Protein AF-A0A090QM55-F1 (afdb_monomer)

Radius of gyration: 24.09 Å; Cα contacts (8 Å, |Δi|>4): 86; chains: 1; bounding box: 45×28×65 Å

Mean predicted aligned error: 11.77 Å

Foldseek 3Di:
DDPPPCVCPVDVVSVVVVVVVVVVVVVLVVVVVVVVVVLVVLVVLLVVQVVVDDQQKGFQVPHDPSNNVLCVQWFDWDDDPRITRFDDDPNHGDTPDDPCVSRPDDPPVSVVVVVVVCVVVVNDDDD

Structure (mmCIF, N/CA/C/O backbone):
data_AF-A0A090QM55-F1
#
_entry.id   AF-A0A090QM55-F1
#
loop_
_atom_site.group_PDB
_atom_site.id
_atom_site.type_symbol
_atom_site.label_atom_id
_atom_site.label_alt_id
_atom_site.label_comp_id
_atom_site.label_asym_id
_atom_site.label_entity_id
_atom_site.label_seq_id
_atom_site.pdbx_PDB_ins_code
_atom_site.Cartn_x
_atom_site.Cartn_y
_atom_site.Cartn_z
_atom_site.occupancy
_atom_site.B_iso_or_equiv
_atom_site.auth_seq_id
_atom_site.auth_comp_id
_atom_site.auth_asym_id
_atom_site.auth_atom_id
_atom_site.pdbx_PDB_model_num
ATOM 1 N N . MET A 1 1 ? 19.186 -20.287 -36.513 1.00 39.81 1 MET A N 1
ATOM 2 C CA . MET A 1 1 ? 18.724 -18.892 -36.648 1.00 39.81 1 MET A CA 1
ATOM 3 C C . MET A 1 1 ? 19.530 -18.070 -35.656 1.00 39.81 1 MET A C 1
ATOM 5 O O . MET A 1 1 ? 19.139 -17.951 -34.505 1.00 39.81 1 MET A O 1
ATOM 9 N N . HIS A 1 2 ? 20.736 -17.662 -36.059 1.00 43.84 2 HIS A N 1
ATOM 10 C CA . HIS A 1 2 ? 21.562 -16.759 -35.260 1.00 43.84 2 HIS A CA 1
ATOM 11 C C . HIS A 1 2 ? 20.939 -15.372 -35.400 1.00 43.84 2 HIS A C 1
ATOM 13 O O . HIS A 1 2 ? 20.878 -14.838 -36.502 1.00 43.84 2 HIS A O 1
ATOM 19 N N . LEU A 1 3 ? 20.386 -14.839 -34.312 1.00 47.91 3 LEU A N 1
ATOM 20 C CA . LEU A 1 3 ? 20.068 -13.420 -34.240 1.00 47.91 3 LEU A CA 1
ATOM 21 C C . LEU A 1 3 ? 21.418 -12.702 -34.170 1.00 47.91 3 LEU A C 1
ATOM 23 O O . LEU A 1 3 ? 22.040 -12.657 -33.108 1.00 47.91 3 LEU A O 1
ATOM 27 N N . ASP A 1 4 ? 21.907 -12.227 -35.313 1.00 50.62 4 ASP A N 1
ATOM 28 C CA . ASP A 1 4 ? 23.082 -11.364 -35.371 1.00 50.62 4 ASP A CA 1
ATOM 29 C C . ASP A 1 4 ? 22.726 -10.040 -34.689 1.00 50.62 4 ASP A C 1
ATOM 31 O O . ASP A 1 4 ? 22.172 -9.123 -35.295 1.00 50.62 4 ASP A O 1
ATOM 35 N N . LEU A 1 5 ? 23.024 -9.957 -33.388 1.00 56.34 5 LEU A N 1
ATOM 36 C CA . LEU A 1 5 ? 22.923 -8.734 -32.585 1.00 56.34 5 LEU A CA 1
ATOM 37 C C . LEU A 1 5 ? 23.630 -7.555 -33.265 1.00 56.34 5 LEU A C 1
ATOM 39 O O . LEU A 1 5 ? 23.210 -6.417 -33.099 1.00 56.34 5 LEU A O 1
ATOM 43 N N . THR A 1 6 ? 24.658 -7.831 -34.065 1.00 58.47 6 THR A N 1
ATOM 44 C CA . THR A 1 6 ? 25.388 -6.871 -34.894 1.00 58.47 6 THR A CA 1
ATOM 45 C C . THR A 1 6 ? 24.481 -6.060 -35.819 1.00 58.47 6 THR A C 1
ATOM 47 O O . THR A 1 6 ? 24.700 -4.862 -35.935 1.00 58.47 6 THR A O 1
ATOM 50 N N . PHE A 1 7 ? 23.423 -6.641 -36.397 1.00 59.78 7 PHE A N 1
ATOM 51 C CA . PHE A 1 7 ? 22.518 -5.911 -37.298 1.00 59.78 7 PHE A CA 1
ATOM 52 C C . PHE A 1 7 ? 21.685 -4.836 -36.574 1.00 59.78 7 PHE A C 1
ATOM 54 O O . PHE A 1 7 ? 21.351 -3.811 -37.159 1.00 59.78 7 PHE A O 1
ATOM 61 N N . LEU A 1 8 ? 21.375 -5.033 -35.285 1.00 56.62 8 LEU A N 1
ATOM 62 C CA . LEU A 1 8 ? 20.615 -4.064 -34.478 1.00 56.62 8 LEU A CA 1
ATOM 63 C C . LEU A 1 8 ? 21.448 -2.842 -34.062 1.00 56.62 8 LEU A C 1
ATOM 65 O O . LEU A 1 8 ? 20.876 -1.817 -33.692 1.00 56.62 8 LEU A O 1
ATOM 69 N N . PHE A 1 9 ? 22.779 -2.954 -34.107 1.00 61.72 9 PHE A N 1
ATOM 70 C CA . PHE A 1 9 ? 23.715 -1.902 -33.703 1.00 61.72 9 PHE A CA 1
ATOM 71 C C . PHE A 1 9 ? 24.524 -1.309 -34.869 1.00 61.72 9 PHE A C 1
ATOM 73 O O . PHE A 1 9 ? 25.369 -0.449 -34.630 1.00 61.72 9 PHE A O 1
ATOM 80 N N . ASP A 1 10 ? 24.277 -1.755 -36.104 1.00 66.50 10 ASP A N 1
ATOM 81 C CA . ASP A 1 10 ? 25.002 -1.306 -37.303 1.00 66.50 10 ASP A CA 1
ATOM 82 C C . ASP A 1 10 ? 24.593 0.120 -37.721 1.00 66.50 10 ASP A C 1
ATOM 84 O O . ASP A 1 10 ? 25.418 0.931 -38.138 1.00 66.50 10 ASP A O 1
ATOM 88 N N . ASP A 1 11 ? 23.318 0.469 -37.516 1.00 77.00 11 ASP A N 1
ATOM 89 C CA . ASP A 1 11 ? 22.827 1.841 -37.622 1.00 77.00 11 ASP A CA 1
ATOM 90 C C . ASP A 1 11 ? 22.834 2.519 -36.244 1.00 77.00 11 ASP A C 1
ATOM 92 O O . ASP A 1 11 ? 22.071 2.165 -35.338 1.00 77.00 11 ASP A O 1
ATOM 96 N N . ALA A 1 12 ? 23.685 3.537 -36.103 1.00 77.50 12 ALA A N 1
ATOM 97 C CA . ALA A 1 12 ? 23.853 4.306 -34.874 1.00 77.50 12 ALA A CA 1
ATOM 98 C C . ALA A 1 12 ? 22.542 4.939 -34.371 1.00 77.50 12 ALA A C 1
ATOM 100 O O . ALA A 1 12 ? 22.361 5.093 -33.161 1.00 77.50 12 ALA A O 1
ATOM 101 N N . VAL A 1 13 ? 21.616 5.286 -35.272 1.00 78.12 13 VAL A N 1
ATOM 102 C CA . VAL A 1 13 ? 20.314 5.856 -34.895 1.00 78.12 13 VAL A CA 1
ATOM 103 C C . VAL A 1 13 ? 19.423 4.778 -34.282 1.00 78.12 13 VAL A C 1
ATOM 105 O O . VAL A 1 13 ? 18.886 4.962 -33.188 1.00 78.12 13 VAL A O 1
ATOM 108 N N . THR A 1 14 ? 19.319 3.627 -34.946 1.00 77.81 14 THR A N 1
ATOM 109 C CA . THR A 1 14 ? 18.559 2.468 -34.460 1.00 77.81 14 THR A CA 1
ATOM 110 C C . THR A 1 14 ? 19.097 1.975 -33.110 1.00 77.81 14 THR A C 1
ATOM 112 O O . THR A 1 14 ? 18.328 1.799 -32.161 1.00 77.81 14 THR A O 1
ATOM 115 N N . ALA A 1 15 ? 20.421 1.873 -32.972 1.00 80.56 15 ALA A N 1
ATOM 116 C CA . ALA A 1 15 ? 21.097 1.547 -31.718 1.00 80.56 15 ALA A CA 1
ATOM 117 C C . ALA A 1 15 ? 20.726 2.512 -30.578 1.00 80.56 15 ALA A C 1
ATOM 119 O O . ALA A 1 15 ? 20.422 2.081 -29.461 1.00 80.56 15 ALA A O 1
ATOM 120 N N . ALA A 1 16 ? 20.726 3.820 -30.857 1.00 82.31 16 ALA A N 1
ATOM 121 C CA . ALA A 1 16 ? 20.402 4.848 -29.875 1.00 82.31 16 ALA A CA 1
ATOM 122 C C . ALA A 1 16 ? 18.940 4.769 -29.411 1.00 82.31 16 ALA A C 1
ATOM 124 O O . ALA A 1 16 ? 18.675 4.884 -28.214 1.00 82.31 16 ALA A O 1
ATOM 125 N N . ILE A 1 17 ? 17.997 4.521 -30.326 1.00 82.25 17 ILE A N 1
ATOM 126 C CA . ILE A 1 17 ? 16.570 4.367 -29.997 1.00 82.25 17 ILE A CA 1
ATOM 127 C C . ILE A 1 17 ? 16.350 3.131 -29.120 1.00 82.25 17 ILE A C 1
ATOM 129 O O . ILE A 1 17 ? 15.634 3.209 -28.118 1.00 82.25 17 ILE A O 1
ATOM 133 N N . ILE A 1 18 ? 16.992 2.004 -29.444 1.00 82.56 18 ILE A N 1
ATOM 134 C CA . ILE A 1 18 ? 16.892 0.772 -28.648 1.00 82.56 18 ILE A CA 1
ATOM 135 C C . ILE A 1 18 ? 17.449 1.009 -27.243 1.00 82.56 18 ILE A C 1
ATOM 137 O O . ILE A 1 18 ? 16.776 0.712 -26.255 1.00 82.56 18 ILE A O 1
ATOM 141 N N . LEU A 1 19 ? 18.645 1.597 -27.139 1.00 85.31 19 LEU A N 1
ATOM 142 C CA . LEU A 1 19 ? 19.280 1.889 -25.855 1.00 85.31 19 LEU A CA 1
ATOM 143 C C . LEU A 1 19 ? 18.407 2.812 -24.994 1.00 85.31 19 LEU A C 1
ATOM 145 O O . LEU A 1 19 ? 18.173 2.529 -23.819 1.00 85.31 19 LEU A O 1
ATOM 149 N N . LEU A 1 20 ? 17.888 3.889 -25.585 1.00 85.38 20 LEU A N 1
ATOM 150 C CA . LEU A 1 20 ? 17.016 4.840 -24.905 1.00 85.38 20 LEU A CA 1
ATOM 151 C C . LEU A 1 20 ? 15.741 4.158 -24.392 1.00 85.38 20 LEU A C 1
ATOM 153 O O . LEU A 1 20 ? 15.352 4.352 -23.240 1.00 85.38 20 LEU A O 1
ATOM 157 N N . THR A 1 21 ? 15.129 3.313 -25.221 1.00 84.25 21 THR A N 1
ATOM 158 C CA . THR A 1 21 ? 13.932 2.545 -24.856 1.00 84.25 21 THR A CA 1
ATOM 159 C C . THR A 1 21 ? 14.199 1.630 -23.665 1.00 84.25 21 THR A C 1
ATOM 161 O O . THR A 1 21 ? 13.418 1.615 -22.713 1.00 84.25 21 THR A O 1
ATOM 164 N N . VAL A 1 22 ? 15.326 0.909 -23.670 1.00 87.00 22 VAL A N 1
ATOM 165 C CA . VAL A 1 22 ? 15.722 0.030 -22.559 1.00 87.00 22 VAL A CA 1
ATOM 166 C C . VAL A 1 22 ? 15.950 0.834 -21.281 1.00 87.00 22 VAL A C 1
ATOM 168 O O . VAL A 1 22 ? 15.471 0.435 -20.221 1.00 87.00 22 VAL A O 1
ATOM 171 N N . ILE A 1 23 ? 16.619 1.986 -21.365 1.00 87.62 23 ILE A N 1
ATOM 172 C CA . ILE A 1 23 ? 16.855 2.858 -20.206 1.00 87.62 23 ILE A CA 1
ATOM 173 C C . ILE A 1 23 ? 15.531 3.328 -19.602 1.00 87.62 23 ILE A C 1
ATOM 175 O O . ILE A 1 23 ? 15.334 3.202 -18.391 1.00 87.62 23 ILE A O 1
ATOM 179 N N . PHE A 1 24 ? 14.605 3.830 -20.423 1.00 84.75 24 PHE A N 1
ATOM 180 C CA . PHE A 1 24 ? 13.293 4.255 -19.937 1.00 84.75 24 PHE A CA 1
ATOM 181 C C . PHE A 1 24 ? 12.514 3.095 -19.330 1.00 84.75 24 PHE A C 1
ATOM 183 O O . PHE A 1 24 ? 11.955 3.242 -18.244 1.00 84.75 24 PHE A O 1
ATOM 190 N N . PHE A 1 25 ? 12.512 1.935 -19.986 1.00 86.31 25 PHE A N 1
ATOM 191 C CA . PHE A 1 25 ? 11.835 0.753 -19.471 1.00 86.31 25 PHE A CA 1
ATOM 192 C C . PHE A 1 25 ? 12.377 0.349 -18.097 1.00 86.31 25 PHE A C 1
ATOM 194 O O . PHE A 1 25 ? 11.600 0.195 -17.158 1.00 86.31 25 PHE A O 1
ATOM 201 N N . VAL A 1 26 ? 13.700 0.247 -17.946 1.00 88.94 26 VAL A N 1
ATOM 202 C CA . VAL A 1 26 ? 14.340 -0.101 -16.669 1.00 88.94 26 VAL A CA 1
ATOM 203 C C . VAL A 1 26 ? 14.031 0.945 -15.599 1.00 88.94 26 VAL A C 1
ATOM 205 O O . VAL A 1 26 ? 13.689 0.586 -14.473 1.00 88.94 26 VAL A O 1
ATOM 208 N N . PHE A 1 27 ? 14.084 2.234 -15.939 1.00 87.50 27 PHE A N 1
ATOM 209 C CA . PHE A 1 27 ? 13.747 3.313 -15.013 1.00 87.50 27 PHE A CA 1
ATOM 210 C C . PHE A 1 27 ? 12.300 3.214 -14.510 1.00 87.50 27 PHE A C 1
ATOM 212 O O . PHE A 1 27 ? 12.060 3.228 -13.299 1.00 87.50 27 PHE A O 1
ATOM 219 N N . PHE A 1 28 ? 11.330 3.080 -15.421 1.00 84.12 28 PHE A N 1
ATOM 220 C CA . PHE A 1 28 ? 9.921 2.948 -15.052 1.00 84.12 28 PHE A CA 1
ATOM 221 C C . PHE A 1 28 ? 9.654 1.652 -14.289 1.00 84.12 28 PHE A C 1
ATOM 223 O O . PHE A 1 28 ? 8.897 1.674 -13.322 1.00 84.12 28 PHE A O 1
ATOM 230 N N . PHE A 1 29 ? 10.318 0.557 -14.659 1.00 85.25 29 PHE A N 1
ATOM 231 C CA . PHE A 1 29 ? 10.199 -0.721 -13.970 1.00 85.25 29 PHE A CA 1
ATOM 232 C C . PHE A 1 29 ? 10.687 -0.638 -12.521 1.00 85.25 29 PHE A C 1
ATOM 234 O O . PHE A 1 29 ? 9.960 -1.020 -11.608 1.00 85.25 29 PHE A O 1
ATOM 241 N N . ILE A 1 30 ? 11.884 -0.089 -12.283 1.00 90.12 30 ILE A N 1
ATOM 242 C CA . ILE A 1 30 ? 12.431 0.068 -10.925 1.00 90.12 30 ILE A CA 1
ATOM 243 C C . ILE A 1 30 ? 11.535 0.987 -10.094 1.00 90.12 30 ILE A C 1
ATOM 245 O O . ILE A 1 30 ? 11.229 0.682 -8.940 1.00 90.12 30 ILE A O 1
ATOM 249 N N . ARG A 1 31 ? 11.082 2.099 -10.679 1.00 85.44 31 ARG A N 1
ATOM 250 C CA . ARG A 1 31 ? 10.173 3.035 -10.013 1.00 85.44 31 ARG A CA 1
ATOM 251 C C . ARG A 1 31 ? 8.852 2.363 -9.629 1.00 85.44 31 ARG A C 1
ATOM 253 O O . ARG A 1 31 ? 8.386 2.559 -8.508 1.00 85.44 31 ARG A O 1
ATOM 260 N N . GLU A 1 32 ? 8.259 1.583 -10.528 1.00 83.12 32 GLU A N 1
ATOM 261 C CA . GLU A 1 32 ? 6.997 0.878 -10.278 1.00 83.12 32 GLU A CA 1
ATOM 262 C C . GLU A 1 32 ? 7.167 -0.224 -9.232 1.00 83.12 32 GLU A C 1
ATOM 264 O O . GLU A 1 32 ? 6.353 -0.350 -8.313 1.00 83.12 32 GLU A O 1
ATOM 269 N N . PHE A 1 33 ? 8.265 -0.975 -9.315 1.00 87.31 33 PHE A N 1
ATOM 270 C CA . PHE A 1 33 ? 8.616 -1.986 -8.328 1.00 87.31 33 PHE A CA 1
ATOM 271 C C . PHE A 1 33 ? 8.754 -1.371 -6.933 1.00 87.31 33 PHE A C 1
ATOM 273 O O . PHE A 1 33 ? 8.165 -1.866 -5.972 1.00 87.31 33 PHE A O 1
ATOM 280 N N . TRP A 1 34 ? 9.469 -0.249 -6.824 1.00 88.25 34 TRP A N 1
ATOM 281 C CA . TRP A 1 34 ? 9.644 0.460 -5.560 1.00 88.25 34 TRP A CA 1
ATOM 282 C C . TRP A 1 34 ? 8.320 1.006 -5.015 1.00 88.25 34 TRP A C 1
ATOM 284 O O . TRP A 1 34 ? 8.029 0.844 -3.831 1.00 88.25 34 TRP A O 1
ATOM 294 N N . SER A 1 35 ? 7.491 1.603 -5.877 1.00 83.31 35 SER A N 1
ATOM 295 C CA . SER A 1 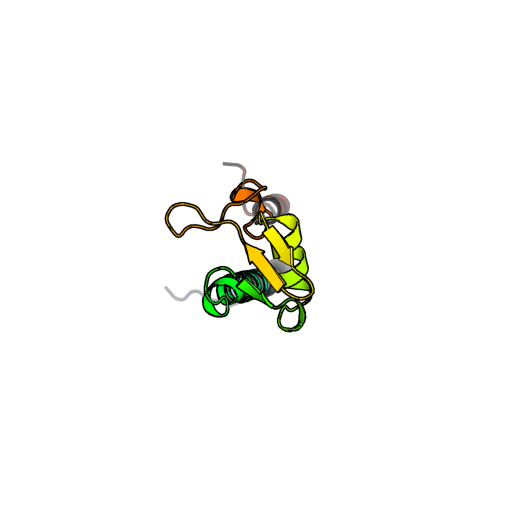35 ? 6.156 2.088 -5.505 1.00 83.31 35 SER A CA 1
ATOM 296 C C . SER A 1 35 ? 5.286 0.945 -4.973 1.00 83.31 35 SER A C 1
ATOM 298 O O . SER A 1 35 ? 4.694 1.059 -3.905 1.00 83.31 35 SER A O 1
ATOM 300 N N . THR A 1 36 ? 5.264 -0.189 -5.674 1.00 85.62 36 THR A N 1
ATOM 301 C CA . THR A 1 36 ? 4.504 -1.381 -5.272 1.00 85.62 36 THR A CA 1
ATOM 302 C C . THR A 1 36 ? 5.002 -1.939 -3.942 1.00 85.62 36 THR A C 1
ATOM 304 O O . THR A 1 36 ? 4.205 -2.313 -3.083 1.00 85.62 36 THR A O 1
ATOM 307 N N . TYR A 1 37 ? 6.321 -1.989 -3.750 1.00 87.44 37 TYR A N 1
ATOM 308 C CA . TYR A 1 37 ? 6.923 -2.457 -2.506 1.00 87.44 37 TYR A CA 1
ATOM 309 C C . TYR A 1 37 ? 6.542 -1.567 -1.315 1.00 87.44 37 TYR A C 1
ATOM 311 O O . TYR A 1 37 ? 6.181 -2.079 -0.256 1.00 87.44 37 TYR A O 1
ATOM 319 N N . GLN A 1 38 ? 6.569 -0.243 -1.490 1.00 86.12 38 GLN A N 1
ATOM 320 C CA . GLN A 1 38 ? 6.148 0.699 -0.452 1.00 86.12 38 GLN A CA 1
ATOM 321 C C . GLN A 1 38 ? 4.669 0.538 -0.087 1.00 86.12 38 GLN A C 1
ATOM 323 O O . GLN A 1 38 ? 4.347 0.517 1.100 1.00 86.12 38 GLN A O 1
ATOM 328 N N . GLU A 1 39 ? 3.782 0.368 -1.070 1.00 83.81 39 GLU A N 1
ATOM 329 C CA . GLU A 1 39 ? 2.352 0.184 -0.793 1.00 83.81 39 GLU A CA 1
ATOM 330 C C . GLU A 1 39 ? 2.051 -1.155 -0.114 1.00 83.81 39 GLU A C 1
ATOM 332 O O . GLU A 1 39 ? 1.247 -1.204 0.817 1.00 83.81 39 GLU A O 1
ATOM 337 N N . LYS A 1 40 ? 2.748 -2.235 -0.496 1.00 85.94 40 LYS A N 1
ATOM 338 C CA . LYS A 1 40 ? 2.670 -3.515 0.228 1.00 85.94 40 LYS A CA 1
ATOM 339 C C . LYS A 1 40 ? 3.098 -3.357 1.682 1.00 85.94 40 LYS A C 1
ATOM 341 O O . LYS A 1 40 ? 2.363 -3.748 2.579 1.00 85.94 40 LYS A O 1
ATOM 346 N N . LYS A 1 41 ? 4.237 -2.702 1.918 1.00 86.06 41 LYS A N 1
ATOM 347 C CA . LYS A 1 41 ? 4.719 -2.434 3.275 1.00 86.06 41 LYS A CA 1
ATOM 348 C C . LYS A 1 41 ? 3.709 -1.613 4.086 1.00 86.06 41 LYS A C 1
ATOM 350 O O . LYS A 1 41 ? 3.496 -1.898 5.259 1.00 86.06 41 LYS A O 1
ATOM 355 N N . ARG A 1 42 ? 3.064 -0.616 3.473 1.00 82.00 42 ARG A N 1
ATOM 356 C CA . ARG A 1 42 ? 2.032 0.201 4.125 1.00 82.00 42 ARG A CA 1
ATOM 357 C C . ARG A 1 42 ? 0.796 -0.621 4.504 1.00 82.00 42 ARG A C 1
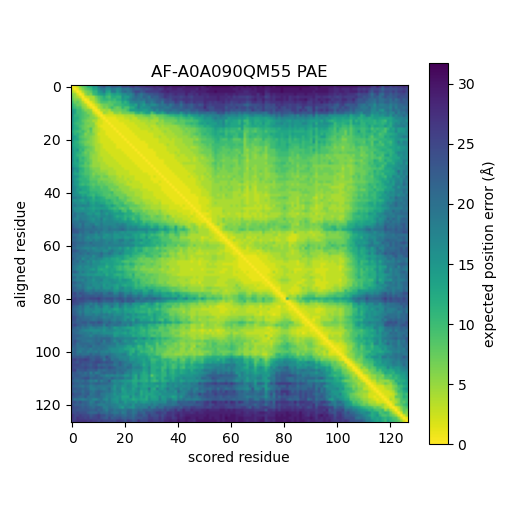ATOM 359 O O . ARG A 1 42 ? 0.258 -0.430 5.591 1.00 82.00 42 ARG A O 1
ATOM 366 N N . LEU A 1 43 ? 0.360 -1.533 3.635 1.00 84.38 43 LEU A N 1
ATOM 367 C CA . LEU A 1 43 ? -0.720 -2.480 3.930 1.00 84.38 43 LEU A CA 1
ATOM 368 C C . LEU A 1 43 ? -0.356 -3.407 5.094 1.00 84.38 43 LEU A C 1
ATOM 370 O O . LEU A 1 43 ? -1.163 -3.563 6.008 1.00 84.38 43 LEU A O 1
ATOM 374 N N . ASP A 1 44 ? 0.861 -3.951 5.105 1.00 86.25 44 ASP A N 1
ATOM 375 C CA . ASP A 1 44 ? 1.345 -4.803 6.197 1.00 86.25 44 ASP A CA 1
ATOM 376 C C . ASP A 1 44 ? 1.397 -4.037 7.532 1.00 86.25 44 ASP A C 1
ATOM 378 O O . ASP A 1 44 ? 1.004 -4.558 8.576 1.00 86.25 44 ASP A O 1
ATOM 382 N N . GLU A 1 45 ? 1.818 -2.768 7.514 1.00 84.06 45 GLU A N 1
ATOM 383 C CA . GLU A 1 45 ? 1.786 -1.892 8.693 1.00 84.06 45 GLU A CA 1
ATOM 384 C C . GLU A 1 45 ? 0.359 -1.671 9.217 1.00 84.06 45 GLU A C 1
ATOM 386 O O . GLU A 1 45 ? 0.154 -1.639 10.429 1.00 84.06 45 GLU A O 1
ATOM 391 N N . ILE A 1 46 ? -0.636 -1.537 8.339 1.00 84.12 46 ILE A N 1
ATOM 392 C CA . ILE A 1 46 ? -2.045 -1.397 8.737 1.00 84.12 46 ILE A CA 1
ATOM 393 C C . ILE A 1 46 ? -2.589 -2.717 9.298 1.00 84.12 46 ILE A C 1
ATOM 395 O O . ILE A 1 46 ? -3.272 -2.711 10.322 1.00 84.12 46 ILE A O 1
ATOM 399 N N . LEU A 1 47 ? -2.271 -3.853 8.670 1.00 84.25 47 LEU A N 1
ATOM 400 C CA . LEU A 1 47 ? -2.696 -5.177 9.140 1.00 84.25 47 LEU A CA 1
ATOM 401 C C . LEU A 1 47 ? -2.183 -5.472 10.551 1.00 84.25 47 LEU A C 1
ATOM 403 O O . LEU A 1 47 ? -2.936 -5.979 11.385 1.00 84.25 47 LEU A O 1
ATOM 407 N N . ARG A 1 48 ? -0.952 -5.052 10.855 1.00 85.94 48 ARG A N 1
ATOM 408 C CA . ARG A 1 48 ? -0.371 -5.159 12.198 1.00 85.94 48 ARG A CA 1
ATOM 409 C C . ARG A 1 48 ? -1.186 -4.463 13.283 1.00 85.94 48 ARG A C 1
ATOM 411 O O . ARG A 1 48 ? -1.200 -4.952 14.404 1.00 85.94 48 ARG A O 1
ATOM 418 N N . ILE A 1 49 ? -1.928 -3.393 12.969 1.00 85.75 49 ILE A N 1
ATOM 419 C CA . ILE A 1 49 ? -2.819 -2.739 13.947 1.00 85.75 49 ILE A CA 1
ATOM 420 C C . ILE A 1 49 ? -3.837 -3.750 14.486 1.00 85.75 49 ILE A C 1
ATOM 422 O O . ILE A 1 49 ? -4.113 -3.777 15.682 1.00 85.75 49 ILE A O 1
ATOM 426 N N . LYS A 1 50 ? -4.385 -4.602 13.611 1.00 82.00 50 LYS A N 1
ATOM 427 C CA . LYS A 1 50 ? -5.359 -5.628 13.992 1.00 82.00 50 LYS A CA 1
ATOM 428 C C . LYS A 1 50 ? -4.719 -6.776 14.764 1.00 82.00 50 LYS A C 1
ATOM 430 O O . LYS A 1 50 ? -5.320 -7.254 15.720 1.00 82.00 50 LYS A O 1
ATOM 435 N N . GLU A 1 51 ? -3.511 -7.187 14.393 1.00 84.00 51 GLU A N 1
ATOM 436 C CA . GLU A 1 51 ? -2.770 -8.244 15.099 1.00 84.00 51 GLU A CA 1
ATOM 437 C C . GLU A 1 51 ? -2.328 -7.819 16.506 1.00 84.00 51 GLU A C 1
ATOM 439 O O . GLU A 1 51 ? -2.361 -8.617 17.440 1.00 84.00 51 GLU A O 1
ATOM 444 N N . GLU A 1 52 ? -1.929 -6.558 16.666 1.00 82.94 52 GLU A N 1
ATOM 445 C CA . GLU A 1 52 ? -1.470 -6.002 17.941 1.00 82.94 52 GLU A CA 1
ATOM 446 C C . GLU A 1 52 ? -2.626 -5.524 18.830 1.00 82.94 52 GLU A C 1
ATOM 448 O O . GLU A 1 52 ? -2.447 -5.346 20.041 1.00 82.94 52 GLU A O 1
ATOM 453 N N . SER A 1 53 ? -3.820 -5.343 18.254 1.00 83.44 53 SER A N 1
ATOM 454 C CA . SER A 1 53 ? -5.021 -5.020 19.016 1.00 83.44 53 SER A CA 1
ATOM 455 C C . SER A 1 53 ? -5.426 -6.185 19.917 1.00 83.44 53 SER A C 1
ATOM 457 O O . SER A 1 53 ? -5.512 -7.340 19.494 1.00 83.44 53 SER A O 1
ATOM 459 N N . LYS A 1 54 ? -5.713 -5.878 21.181 1.00 78.62 54 LYS A N 1
ATOM 460 C CA . LYS A 1 54 ? -6.325 -6.828 22.113 1.00 78.62 54 LYS A CA 1
ATOM 461 C C . LYS A 1 54 ? -7.740 -6.364 22.380 1.00 78.62 54 LYS A C 1
ATOM 463 O O . LYS A 1 54 ? -7.933 -5.223 22.781 1.00 78.62 54 LYS A O 1
ATOM 468 N N . ASP A 1 55 ? -8.706 -7.245 22.143 1.00 81.81 55 ASP A N 1
ATOM 469 C CA . ASP A 1 55 ? -10.120 -6.989 22.437 1.00 81.81 55 ASP A CA 1
ATOM 470 C C . ASP A 1 55 ? -10.635 -5.677 21.807 1.00 81.81 55 ASP A C 1
ATOM 472 O O . ASP A 1 55 ? -11.199 -4.810 22.468 1.00 81.81 55 ASP A O 1
ATOM 476 N N . ASN A 1 56 ? -10.326 -5.476 20.518 1.00 84.12 56 ASN A N 1
ATOM 477 C CA . ASN A 1 56 ? -10.637 -4.262 19.744 1.00 84.12 56 ASN A CA 1
ATOM 478 C C . ASN A 1 56 ? -10.094 -2.948 20.333 1.00 84.12 56 ASN A C 1
ATOM 480 O O . ASN A 1 56 ? -10.497 -1.864 19.913 1.00 84.12 56 ASN A O 1
ATOM 484 N N . THR A 1 57 ? -9.150 -3.034 21.267 1.00 84.81 57 THR A N 1
ATOM 485 C CA . THR A 1 57 ? -8.504 -1.878 21.877 1.00 84.81 57 THR A CA 1
ATOM 486 C C . THR A 1 57 ? -7.114 -1.692 21.285 1.00 84.81 57 THR A C 1
ATOM 488 O O . THR A 1 57 ? -6.313 -2.628 21.207 1.00 84.81 57 THR A O 1
ATOM 491 N N . VAL A 1 58 ? -6.827 -0.461 20.871 1.00 86.44 58 VAL A N 1
ATOM 492 C CA . VAL A 1 58 ? -5.556 -0.046 20.282 1.00 86.44 58 VAL A CA 1
ATOM 493 C C . VAL A 1 58 ? -4.960 1.077 21.123 1.00 86.44 58 VAL A C 1
ATOM 495 O O . VAL A 1 58 ? -5.608 2.085 21.392 1.00 86.44 58 VAL A O 1
ATOM 498 N N . ASP A 1 59 ? -3.715 0.901 21.549 1.00 85.12 59 ASP A N 1
ATOM 499 C CA . ASP A 1 59 ? -2.969 1.897 22.318 1.00 85.12 59 ASP A CA 1
ATOM 500 C C . ASP A 1 59 ? -2.424 2.982 21.380 1.00 85.12 59 ASP A C 1
ATOM 502 O O . ASP A 1 59 ? -1.663 2.689 20.453 1.00 85.12 59 ASP A O 1
ATOM 506 N N . ALA A 1 60 ? -2.800 4.240 21.620 1.00 81.44 60 ALA A N 1
ATOM 507 C CA . ALA A 1 60 ? -2.392 5.363 20.783 1.00 81.44 60 ALA A CA 1
ATOM 508 C C . ALA A 1 60 ? -0.869 5.568 20.771 1.00 81.44 60 ALA A C 1
ATOM 510 O O . ALA A 1 60 ? -0.330 6.043 19.773 1.00 81.44 60 ALA A O 1
ATOM 511 N N . GLN A 1 61 ? -0.172 5.196 21.851 1.00 82.62 61 GLN A N 1
ATOM 512 C CA . GLN A 1 61 ? 1.275 5.389 21.984 1.00 82.62 61 GLN A CA 1
ATOM 513 C C . GLN A 1 61 ? 2.089 4.368 21.184 1.00 82.62 61 GLN A C 1
ATOM 515 O O . GLN A 1 61 ? 3.259 4.607 20.886 1.00 82.62 61 GLN A O 1
ATOM 520 N N . LYS A 1 62 ? 1.480 3.232 20.826 1.00 83.25 62 LYS A N 1
ATOM 521 C CA . LYS A 1 62 ? 2.130 2.167 20.047 1.00 83.25 62 LYS A CA 1
ATOM 522 C C . LYS A 1 62 ? 1.955 2.336 18.543 1.00 83.25 62 LYS A C 1
ATOM 524 O O . LYS A 1 62 ? 2.677 1.706 17.777 1.00 83.25 62 LYS A O 1
ATOM 529 N N . LEU A 1 63 ? 1.025 3.192 18.121 1.00 83.94 63 LEU A N 1
ATOM 530 C CA . LEU A 1 63 ? 0.766 3.431 16.710 1.00 83.94 63 LEU A CA 1
ATOM 531 C C . LEU A 1 63 ? 1.847 4.312 16.091 1.00 83.94 63 LEU A C 1
ATOM 533 O O . LEU A 1 63 ? 2.182 5.389 16.586 1.00 83.94 63 LEU A O 1
ATOM 537 N N . SER A 1 64 ? 2.335 3.891 14.928 1.00 85.12 64 SER A N 1
ATOM 538 C CA . SER A 1 64 ? 3.095 4.774 14.054 1.00 85.12 64 SER A CA 1
ATOM 539 C C . SER A 1 64 ? 2.201 5.918 13.560 1.00 85.12 64 SER A C 1
ATOM 541 O O . SER A 1 64 ? 0.977 5.796 13.483 1.00 85.12 64 SER A O 1
ATOM 543 N N . LYS A 1 65 ? 2.806 7.038 13.148 1.00 84.50 65 LYS A N 1
ATOM 544 C CA . LYS A 1 65 ? 2.064 8.189 12.605 1.00 84.50 65 LYS A CA 1
ATOM 545 C C . LYS A 1 65 ? 1.114 7.791 11.464 1.00 84.50 65 LYS A C 1
ATOM 547 O O . LYS A 1 65 ? -0.004 8.289 11.398 1.00 84.50 65 LYS A O 1
ATOM 552 N N . ASN A 1 66 ? 1.549 6.889 10.584 1.00 81.94 66 ASN A N 1
ATOM 553 C CA . ASN A 1 66 ? 0.748 6.436 9.446 1.00 81.94 66 ASN A CA 1
ATOM 554 C C . ASN A 1 66 ? -0.434 5.568 9.891 1.00 81.94 66 ASN A C 1
ATOM 556 O O . ASN A 1 66 ? -1.536 5.730 9.373 1.00 81.94 66 ASN A O 1
ATOM 560 N N . GLN A 1 67 ? -0.207 4.679 10.860 1.00 85.31 67 GLN A N 1
ATOM 561 C CA . GLN A 1 67 ? -1.250 3.833 11.436 1.00 85.31 67 GLN A CA 1
ATOM 562 C C . GLN A 1 67 ? -2.295 4.669 12.178 1.00 85.31 67 GLN A C 1
ATOM 564 O O . GLN A 1 67 ? -3.489 4.437 12.020 1.00 85.31 67 GLN A O 1
ATOM 569 N N . PHE A 1 68 ? -1.846 5.673 12.936 1.00 86.31 68 PHE A N 1
ATOM 570 C CA . PHE A 1 68 ? -2.718 6.607 13.638 1.00 86.31 68 PHE A CA 1
ATOM 571 C C . PHE A 1 68 ? -3.636 7.352 12.670 1.00 86.31 68 PHE A C 1
ATOM 573 O O . PHE A 1 68 ? -4.849 7.298 12.834 1.00 86.31 68 PHE A O 1
ATOM 580 N N . VAL A 1 69 ? -3.069 7.987 11.636 1.00 87.00 69 VAL A N 1
ATOM 581 C CA . VAL A 1 69 ? -3.851 8.728 10.631 1.00 87.00 69 VAL A CA 1
ATOM 582 C C . VAL A 1 69 ? -4.846 7.805 9.929 1.00 87.00 69 VAL A C 1
ATOM 584 O O . VAL A 1 69 ? -6.023 8.134 9.826 1.00 87.00 69 VAL A O 1
ATOM 587 N N . TRP A 1 70 ? -4.405 6.615 9.510 1.00 87.69 70 TRP A N 1
ATOM 588 C CA . TRP A 1 70 ? -5.287 5.645 8.861 1.00 87.69 70 TRP A CA 1
ATOM 589 C C . TRP A 1 70 ? -6.443 5.209 9.778 1.00 87.69 70 TRP A C 1
ATOM 591 O O . TRP A 1 70 ? -7.597 5.202 9.350 1.00 87.69 70 TRP A O 1
ATOM 601 N N . LEU A 1 71 ? -6.168 4.905 11.052 1.00 87.62 71 LEU A N 1
ATOM 602 C CA . LEU A 1 71 ? -7.200 4.543 12.029 1.00 87.62 71 LEU A CA 1
ATOM 603 C C . LEU A 1 71 ? -8.198 5.686 12.201 1.00 87.62 71 LEU A C 1
ATOM 605 O O . LEU A 1 71 ? -9.407 5.462 12.124 1.00 87.62 71 LEU A O 1
ATOM 609 N N . THR A 1 72 ? -7.704 6.912 12.390 1.00 87.50 72 THR A N 1
ATOM 610 C CA . THR A 1 72 ? -8.570 8.069 12.609 1.00 87.50 72 THR A CA 1
ATOM 611 C C . THR A 1 72 ? -9.392 8.435 11.388 1.00 87.50 72 THR A C 1
ATOM 613 O O . THR A 1 72 ? -10.486 8.965 11.561 1.00 87.50 72 THR A O 1
ATOM 616 N N . ASP A 1 73 ? -8.915 8.150 10.179 1.00 87.38 73 ASP A N 1
ATOM 617 C CA . ASP A 1 73 ? -9.588 8.506 8.927 1.00 87.38 73 ASP A CA 1
ATOM 618 C C . ASP A 1 73 ? -10.589 7.446 8.463 1.00 87.38 73 ASP A C 1
ATOM 620 O O . ASP A 1 73 ? -11.574 7.787 7.806 1.00 87.38 73 ASP A O 1
ATOM 624 N N . HIS A 1 74 ? -10.405 6.180 8.848 1.00 87.38 74 HIS A N 1
ATOM 625 C CA . HIS A 1 74 ? -11.178 5.076 8.274 1.00 87.38 74 HIS A CA 1
ATOM 626 C C . HIS A 1 74 ? -12.020 4.277 9.271 1.00 87.38 74 HIS A C 1
ATOM 628 O O . HIS A 1 74 ? -13.046 3.717 8.872 1.00 87.38 74 HIS A O 1
ATOM 634 N N . LEU A 1 75 ? -11.646 4.229 10.552 1.00 88.38 75 LEU A N 1
ATOM 635 C CA . LEU A 1 75 ? -12.333 3.405 11.550 1.00 88.38 75 LEU A CA 1
ATOM 636 C C . LEU A 1 75 ? -13.312 4.208 12.412 1.00 88.38 75 LEU A C 1
ATOM 638 O O . LEU A 1 75 ? -13.134 5.404 12.656 1.00 88.38 75 LEU A O 1
ATOM 642 N N . LEU A 1 76 ? -14.359 3.521 12.873 1.00 86.62 76 LEU A N 1
ATOM 643 C CA . LEU A 1 76 ? -15.220 3.988 13.955 1.00 86.62 76 LEU A CA 1
ATOM 644 C C . LEU A 1 76 ? -14.577 3.597 15.284 1.00 86.62 76 LEU A C 1
ATOM 646 O O . LEU A 1 76 ? -14.322 2.420 15.540 1.00 86.62 76 LEU A O 1
ATOM 650 N N . PHE A 1 77 ? -14.283 4.590 16.115 1.00 88.38 77 PHE A N 1
ATOM 651 C CA . PHE A 1 77 ? -13.629 4.380 17.397 1.00 88.38 77 PHE A CA 1
ATOM 652 C C . PHE A 1 77 ? -14.205 5.304 18.464 1.00 88.38 77 PHE A C 1
ATOM 654 O O . PHE A 1 77 ? -14.567 6.450 18.194 1.00 88.38 77 PHE A O 1
ATOM 661 N N . ASN A 1 78 ? -14.193 4.815 19.697 1.00 87.00 78 ASN A N 1
ATOM 662 C CA . ASN A 1 78 ? -14.417 5.603 20.894 1.00 87.00 78 ASN A CA 1
ATOM 663 C C . ASN A 1 78 ? -13.074 5.803 21.596 1.00 87.00 78 ASN A C 1
ATOM 665 O O . ASN A 1 78 ? -12.307 4.857 21.783 1.00 87.00 78 ASN A O 1
ATOM 669 N N . ARG A 1 79 ? -12.749 7.050 21.945 1.00 82.69 79 ARG A N 1
ATOM 670 C CA . ARG A 1 79 ? -11.488 7.370 22.618 1.00 82.69 79 ARG A CA 1
ATOM 671 C C . ARG A 1 79 ? -11.682 7.336 24.129 1.00 82.69 79 ARG A C 1
ATOM 673 O O . ARG A 1 79 ? -12.451 8.130 24.665 1.00 82.69 79 ARG A O 1
ATOM 680 N N . THR A 1 80 ? -10.900 6.503 24.803 1.00 82.31 80 THR A N 1
ATOM 681 C CA . THR A 1 80 ? -10.836 6.441 26.264 1.00 82.31 80 THR A CA 1
ATOM 682 C C . THR A 1 80 ? -9.407 6.749 26.689 1.00 82.31 80 THR A C 1
ATOM 684 O O . THR A 1 8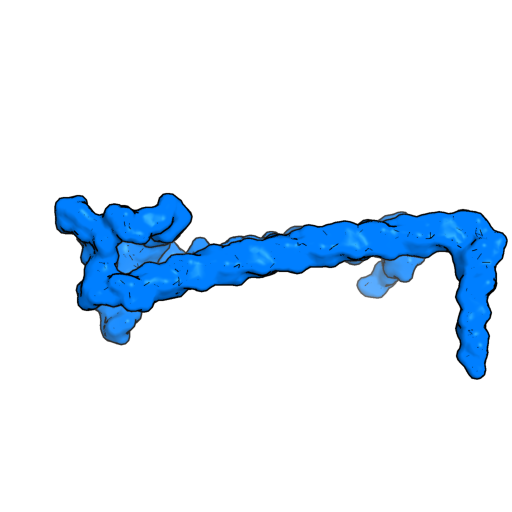0 ? -8.526 5.900 26.572 1.00 82.31 80 THR A O 1
ATOM 687 N N . GLN A 1 81 ? -9.175 7.982 27.155 1.00 80.81 81 GLN A N 1
ATOM 688 C CA . GLN A 1 81 ? -7.851 8.497 27.540 1.00 80.81 81 GLN A CA 1
ATOM 689 C C . GLN A 1 81 ? -6.801 8.302 26.421 1.00 80.81 81 GLN A C 1
ATOM 691 O O . GLN A 1 81 ? -6.839 9.020 25.411 1.00 80.81 81 GLN A O 1
ATOM 696 N N . ASP A 1 82 ? -5.925 7.308 26.590 1.00 81.94 82 ASP A N 1
ATOM 697 C CA . ASP A 1 82 ? -4.806 6.961 25.702 1.00 81.94 82 ASP A CA 1
ATOM 698 C C . ASP A 1 82 ? -5.075 5.728 24.824 1.00 81.94 82 ASP A C 1
ATOM 700 O O . ASP A 1 82 ? -4.207 5.271 24.082 1.00 81.94 82 ASP A O 1
ATOM 704 N N . THR A 1 83 ? -6.295 5.196 24.873 1.00 84.62 83 THR A N 1
ATOM 705 C CA . THR A 1 83 ? -6.701 4.023 24.097 1.00 84.62 83 THR A CA 1
ATOM 706 C C . THR A 1 83 ? -7.844 4.346 23.143 1.00 84.62 83 THR A C 1
ATOM 708 O O . THR A 1 83 ? -8.745 5.137 23.439 1.00 84.62 83 THR A O 1
ATOM 711 N N . PHE A 1 84 ? -7.798 3.718 21.974 1.00 86.31 84 PHE A N 1
ATOM 712 C CA . PHE A 1 84 ? -8.865 3.702 20.989 1.00 86.31 84 PHE A CA 1
ATOM 713 C C . PHE A 1 84 ? -9.598 2.374 21.084 1.00 86.31 84 PHE A C 1
ATOM 715 O O . PHE A 1 84 ? -9.014 1.323 20.834 1.00 86.31 84 PHE A O 1
ATOM 722 N N . HIS A 1 85 ? -10.879 2.424 21.424 1.00 89.06 85 HIS A N 1
ATOM 723 C CA . HIS A 1 85 ? -11.752 1.266 21.365 1.00 89.06 85 HIS A CA 1
ATOM 724 C C . HIS A 1 85 ? -12.470 1.264 20.016 1.00 89.06 85 HIS A C 1
ATOM 726 O O . HIS A 1 85 ? -13.339 2.101 19.768 1.00 89.06 85 HIS A O 1
ATOM 732 N N . ILE A 1 86 ? -12.089 0.349 19.130 1.00 88.88 86 ILE A N 1
ATOM 733 C CA . ILE A 1 86 ? -12.657 0.232 17.786 1.00 88.88 86 ILE A CA 1
ATOM 734 C C . ILE A 1 86 ? -14.015 -0.461 17.888 1.00 88.88 86 ILE A C 1
ATOM 736 O O . ILE A 1 86 ? -14.159 -1.484 18.559 1.00 88.88 86 ILE A O 1
ATOM 740 N N . GLU A 1 87 ? -15.032 0.094 17.23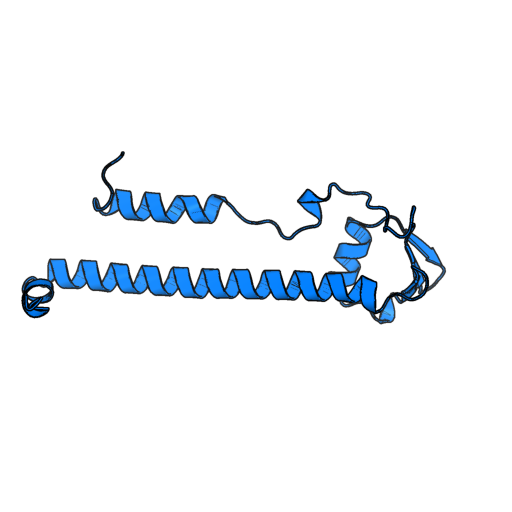4 1.00 87.19 87 GLU A N 1
ATOM 741 C CA . GLU A 1 87 ? -16.340 -0.552 17.184 1.00 87.19 87 GLU A CA 1
ATOM 742 C C . GLU A 1 87 ? -16.290 -1.776 16.269 1.00 87.19 87 GLU A C 1
ATOM 744 O O . GLU A 1 87 ? -15.798 -1.713 15.139 1.00 87.19 87 GLU A O 1
ATOM 749 N N . ALA A 1 88 ? -16.812 -2.900 16.752 1.00 87.06 88 ALA A N 1
ATOM 750 C CA . ALA A 1 88 ? -16.841 -4.148 16.010 1.00 87.06 88 ALA A CA 1
ATOM 751 C C . ALA A 1 88 ? -18.254 -4.734 15.978 1.00 87.06 88 ALA A C 1
ATOM 753 O O . ALA A 1 88 ? -18.974 -4.713 16.976 1.00 87.06 88 ALA A O 1
ATOM 754 N N . LYS A 1 89 ? -18.629 -5.299 14.832 1.00 86.94 89 LYS A N 1
ATOM 755 C CA . LYS A 1 89 ? -19.860 -6.067 14.641 1.00 86.94 89 LYS A CA 1
ATOM 756 C C . LYS A 1 89 ? -19.492 -7.420 14.048 1.00 86.94 89 LYS A C 1
ATOM 758 O O . LYS A 1 89 ? -18.731 -7.476 13.088 1.00 86.94 89 LYS A O 1
ATOM 763 N N . ASP A 1 90 ? -19.975 -8.502 14.652 1.00 84.12 90 ASP A N 1
ATOM 764 C CA . ASP A 1 90 ? -19.698 -9.879 14.212 1.00 84.12 90 ASP A CA 1
ATOM 765 C C . ASP A 1 90 ? -18.188 -10.192 14.072 1.00 84.12 90 ASP A C 1
ATOM 767 O O . ASP A 1 90 ? -17.752 -10.901 13.167 1.00 84.12 90 ASP A O 1
ATOM 771 N N . GLY A 1 91 ? -17.358 -9.619 14.955 1.00 80.69 91 GLY A N 1
ATOM 772 C CA . GLY A 1 91 ? -15.896 -9.781 14.925 1.00 80.69 91 GLY A CA 1
ATOM 773 C C . GLY A 1 91 ? -15.176 -8.987 13.824 1.00 80.69 91 GLY A C 1
ATOM 774 O O . GLY A 1 91 ? -13.970 -9.155 13.627 1.00 80.69 91 GLY A O 1
ATOM 775 N N . GLN A 1 92 ? -15.884 -8.111 13.107 1.00 84.62 92 GLN A N 1
ATOM 776 C CA . GLN A 1 92 ? -15.332 -7.238 12.073 1.00 84.62 92 GLN A CA 1
ATOM 777 C C . GLN A 1 92 ? -15.355 -5.780 12.528 1.00 84.62 92 GLN A C 1
ATOM 779 O O . GLN A 1 92 ? -16.338 -5.317 13.101 1.00 84.62 92 GLN A O 1
ATOM 784 N N . TRP A 1 93 ? -14.273 -5.047 12.264 1.00 88.25 93 TRP A N 1
ATOM 785 C CA . TRP A 1 93 ? -14.189 -3.624 12.587 1.00 88.25 93 TRP A CA 1
ATOM 786 C C . TRP A 1 93 ? -15.090 -2.800 11.683 1.00 88.25 93 TRP A C 1
ATOM 788 O O . TRP A 1 93 ? -15.095 -2.972 10.463 1.00 88.25 93 TRP A O 1
ATOM 798 N N . LEU A 1 94 ? -15.831 -1.887 12.299 1.00 86.12 94 LEU A N 1
ATOM 799 C CA . LEU A 1 94 ? -16.703 -0.970 11.596 1.00 86.12 94 LEU A CA 1
ATOM 800 C C . LEU A 1 94 ? -15.889 0.190 11.028 1.00 86.12 94 LEU A C 1
ATOM 802 O O . LEU A 1 94 ? -15.023 0.782 11.676 1.00 86.12 94 LEU A O 1
ATOM 806 N N . THR A 1 95 ? -16.186 0.503 9.776 1.00 88.25 95 THR A N 1
ATOM 807 C CA . THR A 1 95 ? -15.474 1.505 8.993 1.00 88.25 95 THR A CA 1
ATOM 808 C C . THR A 1 95 ? -16.431 2.652 8.695 1.00 88.25 95 THR A C 1
ATOM 810 O O . THR A 1 95 ? -17.618 2.433 8.451 1.00 88.25 95 THR A O 1
ATOM 813 N N . LYS A 1 96 ? -15.933 3.889 8.750 1.00 88.69 96 LYS A N 1
ATOM 814 C CA . LYS A 1 96 ? -16.708 5.085 8.371 1.00 88.69 96 LYS A CA 1
ATOM 815 C C . LYS A 1 96 ? -16.521 5.467 6.905 1.00 88.69 96 LYS A C 1
ATOM 817 O O . LYS A 1 96 ? -17.329 6.204 6.349 1.00 88.69 96 LYS A O 1
ATOM 822 N N . SER A 1 97 ? -15.449 4.980 6.289 1.00 83.88 97 SER A N 1
ATOM 823 C CA . SER A 1 97 ? -15.123 5.208 4.884 1.00 83.88 97 SER A CA 1
ATOM 824 C C . SER A 1 97 ? -15.413 3.965 4.041 1.00 83.88 97 SER A C 1
ATOM 826 O O . SER A 1 97 ? -15.212 2.852 4.528 1.00 83.88 97 SER A O 1
ATOM 828 N N . PRO A 1 98 ? -15.777 4.120 2.756 1.00 83.06 98 PRO A N 1
ATOM 829 C CA . PRO A 1 98 ? -15.828 3.008 1.813 1.00 83.06 98 PRO A CA 1
ATOM 830 C C . PRO A 1 98 ? -14.512 2.218 1.782 1.00 83.06 98 PRO A C 1
ATOM 832 O O . PRO A 1 98 ? -13.433 2.808 1.789 1.00 83.06 98 PRO A O 1
ATOM 835 N N . ILE A 1 99 ? -14.595 0.890 1.652 1.00 78.00 99 ILE A N 1
ATOM 836 C CA . ILE A 1 99 ? -13.422 -0.009 1.603 1.00 78.00 99 ILE A CA 1
ATOM 837 C C . ILE A 1 99 ? -12.435 0.398 0.496 1.00 78.00 99 ILE A C 1
ATOM 839 O O . ILE A 1 99 ? -11.223 0.315 0.676 1.00 78.00 99 ILE A O 1
ATOM 843 N N . THR A 1 100 ? -12.939 0.911 -0.629 1.00 76.94 100 THR A N 1
ATOM 844 C CA . THR A 1 100 ? -12.122 1.400 -1.751 1.00 76.94 100 THR A CA 1
ATOM 845 C C . THR A 1 100 ? -11.206 2.568 -1.385 1.00 76.94 100 THR A C 1
ATOM 847 O O . THR A 1 100 ? -10.208 2.778 -2.063 1.00 76.94 100 THR A O 1
ATOM 8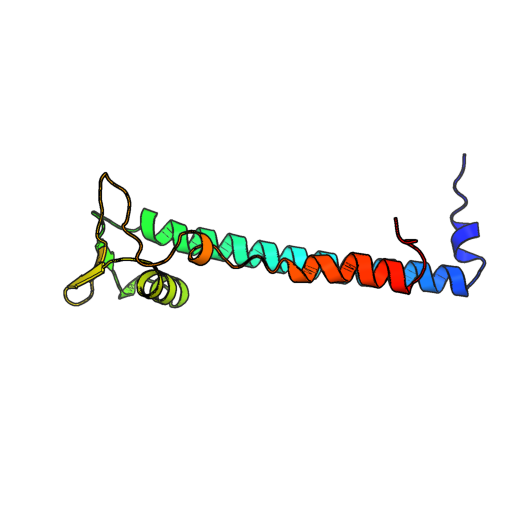50 N N . GLN A 1 101 ? -11.525 3.316 -0.326 1.00 76.38 101 GLN A N 1
ATOM 851 C CA . GLN A 1 101 ? -10.710 4.420 0.185 1.00 76.38 101 GLN A CA 1
ATOM 852 C C . GLN A 1 101 ? -9.752 3.983 1.299 1.00 76.38 101 G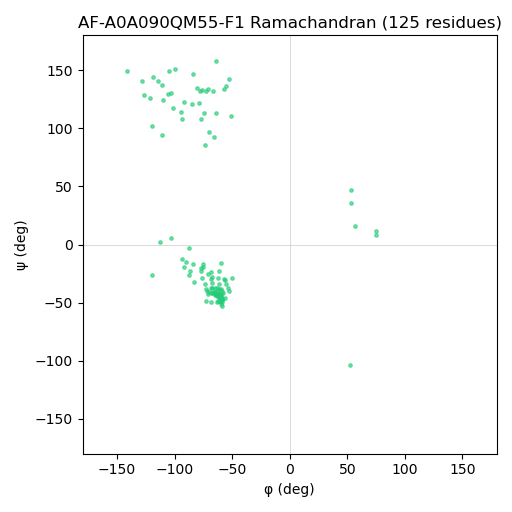LN A C 1
ATOM 854 O O . GLN A 1 101 ? -8.866 4.746 1.664 1.00 76.38 101 GLN A O 1
ATOM 859 N N . MET A 1 102 ? -9.929 2.777 1.844 1.00 76.62 102 MET A N 1
ATOM 860 C CA . MET A 1 102 ? -9.086 2.230 2.914 1.00 76.62 102 MET A CA 1
ATOM 861 C C . MET A 1 102 ? -7.844 1.520 2.380 1.00 76.62 102 MET A C 1
ATOM 863 O O . MET A 1 102 ? -6.864 1.355 3.109 1.00 76.62 102 MET A O 1
ATOM 867 N N . ILE A 1 103 ? -7.905 1.079 1.123 1.00 72.88 103 ILE A N 1
ATOM 868 C CA . ILE A 1 103 ? -6.776 0.513 0.394 1.00 72.88 103 ILE A CA 1
ATOM 869 C C . ILE A 1 103 ? -5.936 1.637 -0.220 1.00 72.88 103 ILE A C 1
ATOM 871 O O . ILE A 1 103 ? -6.484 2.669 -0.619 1.00 72.88 103 ILE A O 1
ATOM 875 N N . PRO A 1 104 ? -4.608 1.465 -0.314 1.00 66.06 104 PRO A N 1
ATOM 876 C CA . PRO A 1 104 ? -3.770 2.449 -0.975 1.00 66.06 104 PRO A CA 1
ATOM 877 C C . PRO A 1 104 ? -4.236 2.682 -2.414 1.00 66.06 104 PRO A C 1
ATOM 879 O O . PRO A 1 104 ? -4.542 1.740 -3.150 1.00 66.06 104 PRO A O 1
ATOM 882 N N . MET A 1 105 ? -4.327 3.958 -2.800 1.00 62.44 105 MET A N 1
ATOM 883 C CA . MET A 1 105 ? -4.802 4.346 -4.123 1.00 62.44 105 MET A CA 1
ATOM 884 C C . MET A 1 105 ? -3.848 3.826 -5.194 1.00 62.44 105 MET A C 1
ATOM 886 O O . MET A 1 105 ? -2.718 4.293 -5.329 1.00 62.44 105 MET A O 1
ATOM 890 N N . PHE A 1 106 ? -4.337 2.885 -5.995 1.00 60.19 106 PHE A N 1
ATOM 891 C CA . PHE A 1 106 ? -3.662 2.487 -7.214 1.00 60.19 106 PHE A CA 1
ATOM 892 C C . PHE A 1 106 ? -3.913 3.554 -8.278 1.00 60.19 106 PHE A C 1
ATOM 894 O O . PHE A 1 106 ? -5.028 3.716 -8.778 1.00 60.19 106 PHE A O 1
ATOM 901 N N . ASP A 1 107 ? -2.877 4.321 -8.602 1.00 59.62 107 ASP A N 1
ATOM 902 C CA . ASP A 1 107 ? -2.952 5.360 -9.621 1.00 59.62 107 ASP A CA 1
ATOM 903 C C . ASP A 1 107 ? -2.992 4.726 -11.021 1.00 59.62 107 ASP A C 1
ATOM 905 O O . ASP A 1 107 ? -1.978 4.569 -11.706 1.00 59.62 107 ASP A O 1
ATOM 909 N N . ALA A 1 108 ? -4.200 4.361 -11.455 1.00 59.44 108 ALA A N 1
ATOM 910 C CA . ALA A 1 108 ? -4.456 3.775 -12.767 1.00 59.44 108 ALA A CA 1
ATOM 911 C C . ALA A 1 108 ? -4.030 4.693 -13.933 1.00 59.44 108 ALA A C 1
ATOM 913 O O . ALA A 1 108 ? -3.899 4.228 -15.066 1.00 59.44 108 ALA A O 1
ATOM 914 N N . SER A 1 109 ? -3.793 5.991 -13.689 1.00 61.19 109 SER A N 1
ATOM 915 C CA . SER A 1 109 ? -3.315 6.916 -14.721 1.00 61.19 109 SER A CA 1
ATOM 916 C C . SER A 1 109 ? -1.858 6.655 -15.125 1.00 61.19 109 SER A C 1
ATOM 918 O O . SER A 1 109 ? -1.497 6.903 -16.276 1.00 61.19 109 SER A O 1
ATOM 920 N N . ARG A 1 110 ? -1.041 6.055 -14.245 1.00 60.28 110 ARG A N 1
ATOM 921 C CA . ARG A 1 110 ? 0.368 5.713 -14.531 1.00 60.28 110 ARG A CA 1
ATOM 922 C C . ARG A 1 110 ? 0.512 4.735 -15.689 1.00 60.28 110 ARG A C 1
ATOM 924 O O . ARG A 1 110 ? 1.432 4.859 -16.493 1.00 60.28 110 ARG A O 1
ATOM 931 N N . TYR A 1 111 ? -0.448 3.828 -15.829 1.00 59.47 111 TYR A N 1
ATOM 932 C CA . TYR A 1 111 ? -0.474 2.821 -16.886 1.00 59.47 111 TYR A CA 1
ATOM 933 C C . TYR A 1 111 ? -0.877 3.388 -18.250 1.00 59.47 111 TYR A C 1
ATOM 935 O O . TYR A 1 111 ? -0.604 2.760 -19.267 1.00 59.47 111 TYR A O 1
ATOM 943 N N . LYS A 1 112 ? -1.471 4.590 -18.305 1.00 59.72 112 LYS A N 1
ATOM 944 C CA . LYS A 1 112 ? -1.831 5.251 -19.571 1.00 59.72 112 LYS A CA 1
ATOM 945 C C . LYS A 1 112 ? -0.628 5.886 -20.272 1.00 59.72 112 LYS A C 1
ATOM 947 O O . LYS A 1 112 ? -0.668 6.078 -21.484 1.00 59.72 112 LYS A O 1
ATOM 952 N N . MET A 1 113 ? 0.441 6.195 -19.535 1.00 58.25 113 MET A N 1
ATOM 953 C CA . MET A 1 113 ? 1.625 6.852 -20.101 1.00 58.25 113 MET A CA 1
ATOM 954 C C . MET A 1 113 ? 2.511 5.901 -20.910 1.00 58.25 113 MET A C 1
ATOM 956 O O . MET A 1 113 ? 3.145 6.339 -21.863 1.00 58.25 113 MET A O 1
ATOM 960 N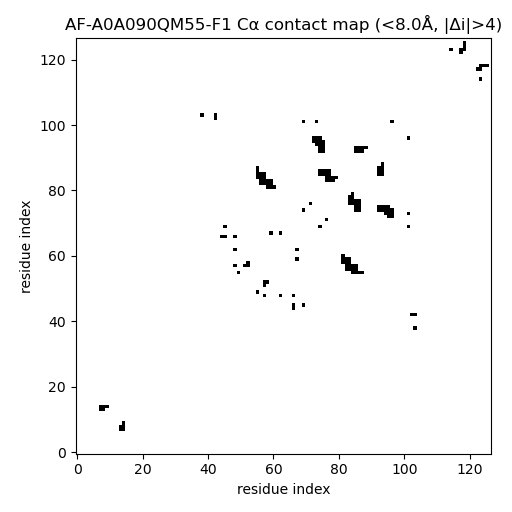 N . VAL A 1 114 ? 2.527 4.606 -20.578 1.00 61.88 114 VAL A N 1
ATOM 961 C CA . VAL A 1 114 ? 3.355 3.618 -21.290 1.00 61.88 114 VAL A CA 1
ATOM 962 C C . VAL A 1 114 ? 2.860 3.393 -22.729 1.00 61.88 114 VAL A C 1
ATOM 964 O O . VAL A 1 114 ? 3.670 3.541 -23.642 1.00 61.88 114 VAL A O 1
ATOM 967 N N . PRO A 1 115 ? 1.557 3.145 -22.988 1.00 60.50 115 PRO A N 1
ATOM 968 C CA . PRO A 1 115 ? 1.038 3.089 -24.353 1.00 60.50 115 PRO A CA 1
ATOM 969 C C . PRO A 1 115 ? 1.244 4.398 -25.117 1.00 60.50 115 PRO A C 1
ATOM 971 O O . PRO A 1 115 ? 1.679 4.359 -26.258 1.00 60.50 115 PRO A O 1
ATOM 974 N N . ALA A 1 116 ? 1.009 5.555 -24.484 1.00 63.94 116 ALA A N 1
ATOM 975 C CA . ALA A 1 116 ? 1.167 6.859 -25.131 1.00 63.94 116 ALA A CA 1
ATOM 976 C C . ALA A 1 116 ? 2.616 7.143 -25.569 1.00 63.94 116 ALA A C 1
ATOM 978 O O . ALA A 1 116 ? 2.829 7.698 -26.644 1.00 63.94 116 ALA A O 1
ATOM 979 N N . LEU A 1 117 ? 3.604 6.729 -24.766 1.00 59.78 117 LEU A N 1
ATOM 980 C CA . LEU A 1 117 ? 5.027 6.821 -25.104 1.00 59.78 117 LEU A CA 1
ATOM 981 C C . LEU A 1 117 ? 5.398 5.877 -26.261 1.00 59.78 117 LEU A C 1
ATOM 983 O O . LEU A 1 117 ? 6.136 6.252 -27.166 1.00 59.78 117 LEU A O 1
ATOM 987 N N . LEU 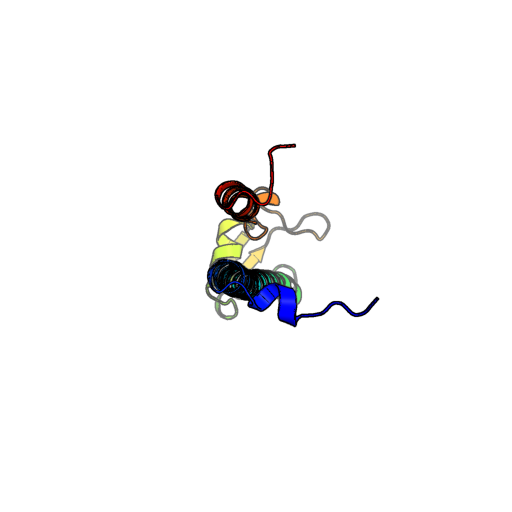A 1 118 ? 4.873 4.651 -26.259 1.00 59.44 118 LEU A N 1
ATOM 988 C CA . LEU A 1 118 ? 5.110 3.692 -27.344 1.00 59.44 118 LEU A CA 1
ATOM 989 C C . LEU A 1 118 ? 4.452 4.142 -28.659 1.00 59.44 118 LEU A C 1
ATOM 991 O O . LEU A 1 118 ? 5.018 3.935 -29.736 1.00 59.44 118 LEU A O 1
ATOM 995 N N . THR A 1 119 ? 3.304 4.822 -28.570 1.00 63.88 119 THR A N 1
ATOM 996 C CA . THR A 1 119 ? 2.619 5.418 -29.721 1.00 63.88 119 THR A CA 1
ATOM 997 C C . THR A 1 119 ? 3.374 6.640 -30.240 1.00 63.88 119 THR A C 1
ATOM 999 O O . THR A 1 119 ? 3.510 6.788 -31.451 1.00 63.88 119 THR A O 1
ATOM 1002 N N . SER A 1 120 ? 3.924 7.496 -29.369 1.00 57.38 120 SER A N 1
ATOM 1003 C CA . SER A 1 120 ? 4.688 8.678 -29.801 1.00 57.38 120 SER A CA 1
ATOM 1004 C C . SER A 1 120 ? 6.027 8.339 -30.466 1.00 57.38 120 SER A C 1
ATOM 1006 O O . SER A 1 120 ? 6.514 9.124 -31.275 1.00 57.38 120 SER A O 1
ATOM 1008 N N . ILE A 1 121 ? 6.598 7.164 -30.176 1.00 63.75 121 ILE A N 1
ATOM 1009 C CA . ILE A 1 121 ? 7.808 6.629 -30.829 1.00 63.75 121 ILE A CA 1
ATOM 1010 C C . ILE A 1 121 ? 7.451 5.839 -32.113 1.00 63.75 121 ILE A C 1
ATOM 1012 O O . ILE A 1 121 ? 8.332 5.394 -32.843 1.00 63.75 121 ILE A O 1
ATOM 1016 N N . GLY A 1 122 ? 6.160 5.689 -32.441 1.00 52.38 122 GLY A N 1
ATOM 1017 C 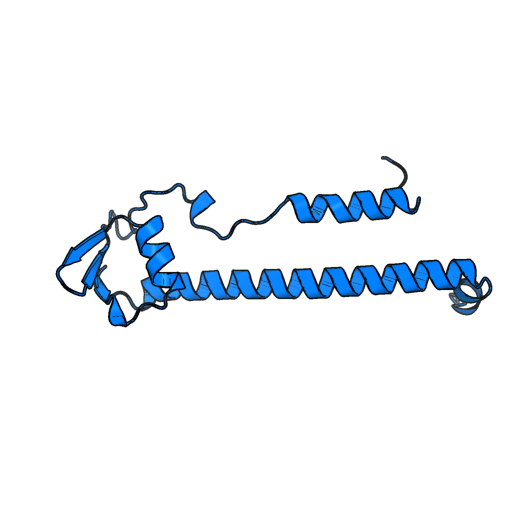CA . GLY A 1 122 ? 5.695 5.011 -33.658 1.00 52.38 122 GLY A CA 1
ATOM 1018 C C . GLY A 1 122 ? 5.801 3.482 -33.620 1.00 52.38 122 GLY A C 1
ATOM 1019 O O . GLY A 1 122 ? 5.628 2.838 -34.652 1.00 52.38 122 GLY A O 1
ATOM 1020 N N . ILE A 1 123 ? 6.071 2.891 -32.450 1.00 58.81 123 ILE A N 1
ATOM 1021 C CA . ILE A 1 123 ? 6.216 1.435 -32.269 1.00 58.81 123 ILE A CA 1
ATOM 1022 C C . ILE A 1 123 ? 4.845 0.765 -32.096 1.00 58.81 123 ILE A C 1
ATOM 1024 O O . ILE A 1 123 ? 4.644 -0.360 -32.548 1.00 58.81 123 ILE A O 1
ATOM 1028 N N . THR A 1 124 ? 3.872 1.455 -31.496 1.00 51.62 124 THR A N 1
ATOM 1029 C CA . THR A 1 124 ? 2.486 0.981 -31.396 1.00 51.62 124 THR A CA 1
ATOM 1030 C C . THR A 1 124 ? 1.570 1.828 -32.270 1.00 51.62 124 THR A C 1
ATOM 1032 O O . THR A 1 124 ? 1.063 2.874 -31.859 1.00 51.62 124 THR A O 1
ATOM 1035 N N . GLY A 1 125 ? 1.348 1.351 -33.498 1.00 44.84 125 GLY A N 1
ATOM 1036 C CA . GLY A 1 125 ? 0.206 1.763 -34.304 1.00 44.84 125 GLY A CA 1
ATOM 1037 C C . GLY A 1 125 ? -1.085 1.514 -33.528 1.00 44.84 125 GLY A C 1
ATOM 1038 O O . GLY A 1 125 ? -1.229 0.494 -32.854 1.00 44.84 125 GLY A O 1
ATOM 1039 N N . THR A 1 126 ? -1.986 2.488 -33.587 1.00 48.06 126 THR A N 1
ATOM 1040 C CA . THR A 1 126 ? -3.344 2.405 -33.052 1.00 48.06 126 THR A CA 1
ATOM 1041 C C . THR A 1 126 ? -4.021 1.134 -33.563 1.00 48.06 126 THR A C 1
ATOM 1043 O O . THR A 1 126 ? -4.316 1.042 -34.757 1.00 48.06 126 THR A O 1
ATOM 1046 N N . PHE A 1 127 ? -4.251 0.182 -32.664 1.00 40.94 127 PHE A N 1
ATOM 1047 C CA . PHE A 1 127 ? -5.278 -0.841 -32.814 1.00 40.94 127 PHE A CA 1
ATOM 1048 C C . PHE A 1 127 ? -6.436 -0.486 -31.888 1.00 40.94 127 PHE A C 1
ATOM 1050 O O . PHE A 1 127 ? -6.151 -0.046 -30.747 1.00 40.94 127 PHE A O 1
#

Secondary structure (DSSP, 8-state):
----HHHHHSSHHHHHHHHHHHHHHHHHHHHHHHHHHHHHHHHHHHHHHHHH-BTTEEETTTS-HHHHHHHHHHB-EEEETTEEEE-EETTEE-BSS-HHHHS----TTHHHHHHHHHHHTTSS---

Solvent-accessible surface area (backbone atoms only — not comparable to full-atom values): 7508 Å² total; per-residue (Å²): 134,83,82,61,65,63,70,58,54,68,44,66,65,57,31,48,53,52,52,50,50,50,52,51,50,51,50,53,48,53,53,49,52,51,51,52,50,52,51,51,52,52,51,53,55,48,53,46,55,64,71,72,30,58,91,52,34,39,55,59,87,77,46,50,74,67,45,45,52,50,46,70,69,30,44,39,63,48,78,55,94,64,31,36,38,45,42,64,57,99,91,38,77,41,60,76,46,62,70,82,74,73,45,83,83,77,67,69,68,66,67,55,50,57,59,52,52,37,37,76,72,65,76,44,73,90,125

pLDDT: mean 76.99, std 12.97, range [39.81, 90.12]

Sequence (127 aa):
MHLDLTFLFDDAVTAAIILLTVIFFVFFFIREFWSTYQEKKRLDEILRIKEESKDNTVDAQKLSKNQFVWLTDHLLFNRTQDTFHIEAKDGQWLTKSPITQMIPMFDASRYKMVPALLTSIGITGTF

Nearest PDB structures (foldseek):
  1m3s-assembly1_A  TM=3.422E-01  e=6.843E+00  Bacillus subtilis

Organism: NCBI:txid754436